Protein AF-A0A522URD6-F1 (afdb_monomer_lite)

Secondary structure (DSSP, 8-state):
----EETTEEHHHHHHHHHHHHHHHHHSS---SEEEEEE-S---HHHHHHHHT-TT-S--SHHHHHHHHHHHHHHHHHHHTS-EEEEE-TTS-EEEEEE---TTSS-SSS-S-SSS--

Foldseek 3Di:
DDQDADLNRGLVLQLVLVVVVVVVPVVDPDDDQKDFRFWPPDLDLVSVCVNSVVPVQPDSDPVSSQVVQAVVQVVSCVVSVFRKHWDADPVNTITIMTGDDDPPPPPPDDDPPPPPDD

Sequence (118 aa):
MDEAKIYNVCLQRVKFQITNAKKRLAASHVTADAMVLESYNTGDLVEIIDILEIYDLEDHTPQGLKEKLQDLAYTVSVMVRDTIAFDFDDKGHLALYWVVEDAAAVTVTENEEALAAA

Radius of gyration: 18.25 Å; chains: 1; bounding box: 31×35×64 Å

Structure (mmCIF, N/CA/C/O backbone):
data_AF-A0A522URD6-F1
#
_entry.id   AF-A0A522URD6-F1
#
loop_
_atom_site.group_PDB
_atom_site.id
_atom_site.type_symbol
_atom_site.label_atom_id
_atom_site.label_alt_id
_atom_site.label_comp_id
_atom_site.label_asym_id
_atom_site.label_entity_id
_atom_site.label_seq_id
_atom_site.pdbx_PDB_ins_code
_atom_site.Cartn_x
_atom_site.Cartn_y
_atom_site.Cartn_z
_atom_site.occupancy
_atom_site.B_iso_or_equiv
_atom_site.auth_seq_id
_atom_site.auth_comp_id
_atom_site.auth_asym_id
_atom_site.auth_atom_id
_atom_site.pdbx_PDB_model_num
ATOM 1 N N . MET A 1 1 ? 12.792 19.741 2.899 1.00 41.47 1 MET A N 1
ATOM 2 C CA . MET A 1 1 ? 11.527 19.654 2.147 1.00 41.47 1 MET A CA 1
ATOM 3 C C . MET A 1 1 ? 10.805 18.498 2.794 1.00 41.47 1 MET A C 1
ATOM 5 O O . MET A 1 1 ? 11.333 17.396 2.714 1.00 41.47 1 MET A O 1
ATOM 9 N N . ASP A 1 2 ? 9.767 18.781 3.577 1.00 48.59 2 ASP A N 1
ATOM 10 C CA . ASP A 1 2 ? 9.120 17.775 4.421 1.00 48.59 2 ASP A CA 1
ATOM 11 C C . ASP A 1 2 ? 8.707 16.576 3.570 1.00 48.59 2 ASP A C 1
ATOM 13 O O . ASP A 1 2 ? 8.098 16.728 2.507 1.00 48.59 2 ASP A O 1
ATOM 17 N N . GLU A 1 3 ? 9.128 15.385 3.991 1.00 59.09 3 GLU A N 1
ATOM 18 C CA . GLU A 1 3 ? 8.711 14.140 3.364 1.00 59.09 3 GLU A CA 1
ATOM 19 C C . GLU A 1 3 ? 7.194 14.058 3.496 1.00 59.09 3 GLU A C 1
ATOM 21 O O . GLU A 1 3 ? 6.673 13.789 4.575 1.00 59.09 3 GLU A O 1
ATOM 26 N N . ALA A 1 4 ? 6.475 14.350 2.413 1.00 81.50 4 ALA A N 1
ATOM 27 C CA . ALA A 1 4 ? 5.030 14.229 2.400 1.00 81.50 4 ALA A CA 1
ATOM 28 C C . ALA A 1 4 ? 4.671 12.762 2.694 1.00 81.50 4 ALA A C 1
ATOM 30 O O . ALA A 1 4 ? 4.988 11.862 1.907 1.00 81.50 4 ALA A O 1
ATOM 31 N N . LYS A 1 5 ? 4.077 12.541 3.869 1.00 87.19 5 LYS A N 1
ATOM 32 C CA . LYS A 1 5 ? 3.561 11.259 4.347 1.00 87.19 5 LYS A CA 1
ATOM 33 C C . LYS A 1 5 ? 2.045 11.345 4.452 1.00 87.19 5 LYS A C 1
ATOM 35 O O . LYS A 1 5 ? 1.517 12.396 4.809 1.00 87.19 5 LYS A O 1
ATOM 40 N N . ILE A 1 6 ? 1.366 10.246 4.155 1.00 89.56 6 ILE A N 1
ATOM 41 C CA . ILE A 1 6 ? -0.084 10.105 4.322 1.00 89.56 6 ILE A CA 1
ATOM 42 C C . ILE A 1 6 ? -0.311 8.740 4.970 1.00 89.56 6 ILE A C 1
ATOM 44 O O . ILE A 1 6 ? 0.099 7.751 4.373 1.00 89.56 6 ILE A O 1
ATOM 48 N N . TYR A 1 7 ? -0.879 8.683 6.183 1.00 86.81 7 TYR A N 1
ATOM 49 C CA . TYR A 1 7 ? -1.111 7.425 6.924 1.00 86.81 7 TYR A CA 1
ATOM 50 C C . TYR A 1 7 ? 0.127 6.500 6.915 1.00 86.81 7 TYR A C 1
ATOM 52 O O . TYR A 1 7 ? 0.137 5.421 6.328 1.00 86.81 7 TYR A O 1
ATOM 60 N N . ASN A 1 8 ? 1.244 7.020 7.439 1.00 92.44 8 ASN A N 1
ATOM 61 C CA . ASN A 1 8 ? 2.592 6.427 7.439 1.00 92.44 8 ASN A CA 1
ATOM 62 C C . ASN A 1 8 ? 3.193 6.008 6.067 1.00 92.44 8 ASN A C 1
ATOM 64 O O . ASN A 1 8 ? 4.347 5.569 5.983 1.00 92.44 8 ASN A O 1
ATOM 68 N N . VAL A 1 9 ? 2.486 6.216 4.953 1.00 93.75 9 VAL A N 1
ATOM 69 C CA . VAL A 1 9 ? 3.010 5.993 3.600 1.00 93.75 9 VAL A CA 1
ATOM 70 C C . VAL A 1 9 ? 3.906 7.160 3.201 1.00 93.75 9 VAL A C 1
ATOM 72 O O . VAL A 1 9 ? 3.450 8.288 3.017 1.00 93.75 9 VAL A O 1
ATOM 75 N N . CYS A 1 10 ? 5.202 6.895 3.029 1.00 94.62 10 CYS A N 1
ATOM 76 C CA . CYS A 1 10 ? 6.162 7.892 2.556 1.00 94.62 10 CYS A CA 1
ATOM 77 C C . CYS A 1 10 ? 6.156 7.978 1.025 1.00 94.62 10 CYS A C 1
ATOM 79 O O . CYS A 1 10 ? 6.644 7.075 0.341 1.00 94.62 10 CYS A O 1
ATOM 81 N N . LEU A 1 11 ? 5.682 9.101 0.474 1.00 94.38 11 LEU A N 1
ATOM 82 C CA . LEU A 1 11 ? 5.546 9.275 -0.978 1.00 94.38 11 LEU A CA 1
ATOM 83 C C . LEU A 1 11 ? 6.884 9.176 -1.725 1.00 94.38 11 LEU A C 1
ATOM 85 O O . LEU A 1 11 ? 6.931 8.686 -2.852 1.00 94.38 11 LEU A O 1
ATOM 89 N N . GLN A 1 12 ? 7.982 9.624 -1.109 1.00 94.50 12 GLN A N 1
ATOM 90 C CA . GLN A 1 12 ? 9.318 9.508 -1.706 1.00 94.50 12 GLN A CA 1
ATOM 91 C C . GLN A 1 12 ? 9.760 8.048 -1.808 1.00 94.50 12 GLN A C 1
ATOM 93 O O . GLN A 1 12 ? 10.328 7.644 -2.824 1.00 94.50 12 GLN A O 1
ATOM 98 N N . ARG A 1 13 ? 9.445 7.243 -0.788 1.00 95.19 13 ARG A N 1
ATOM 99 C CA . ARG A 1 13 ? 9.741 5.811 -0.785 1.00 95.19 13 ARG A CA 1
ATOM 100 C C . ARG A 1 13 ? 8.931 5.088 -1.857 1.00 95.19 13 ARG A C 1
ATOM 102 O O . ARG A 1 13 ? 9.524 4.362 -2.649 1.00 95.19 13 ARG A O 1
ATOM 109 N N . VAL A 1 14 ? 7.635 5.381 -1.972 1.00 96.00 14 VAL A N 1
ATOM 110 C CA . VAL A 1 14 ? 6.776 4.814 -3.028 1.00 96.00 14 VAL A CA 1
ATOM 111 C C . VAL A 1 14 ? 7.318 5.154 -4.421 1.00 96.00 14 VAL A C 1
ATOM 113 O O . VAL A 1 14 ? 7.539 4.252 -5.227 1.00 96.00 14 VAL A O 1
ATOM 116 N N . LYS A 1 15 ? 7.645 6.427 -4.695 1.00 95.88 15 LYS A N 1
ATOM 117 C CA . LYS A 1 15 ? 8.247 6.853 -5.978 1.00 95.88 15 LYS A CA 1
ATOM 118 C C . LYS A 1 15 ? 9.548 6.115 -6.293 1.00 95.88 15 LYS A C 1
ATOM 120 O O . LYS A 1 15 ? 9.781 5.699 -7.434 1.00 95.88 15 LYS A O 1
ATOM 125 N N . PHE A 1 16 ? 10.398 5.940 -5.283 1.00 96.31 16 PHE A N 1
ATOM 126 C CA . PHE A 1 16 ? 11.637 5.187 -5.423 1.00 96.31 16 PHE A CA 1
ATOM 127 C C . PHE A 1 16 ? 11.370 3.709 -5.750 1.00 96.31 16 PHE A C 1
ATOM 129 O O . PHE A 1 16 ? 11.984 3.170 -6.674 1.00 96.31 16 PHE A O 1
ATOM 136 N N . GLN A 1 17 ? 10.420 3.066 -5.063 1.00 96.75 17 GLN A N 1
ATOM 137 C CA . GLN A 1 17 ? 10.060 1.672 -5.333 1.00 96.75 17 GLN A CA 1
ATOM 138 C C . GLN A 1 17 ? 9.442 1.484 -6.720 1.00 96.75 17 GLN A C 1
ATOM 140 O O . GLN A 1 17 ? 9.822 0.543 -7.415 1.00 96.75 17 GLN A O 1
ATOM 145 N N . ILE A 1 18 ? 8.582 2.400 -7.172 1.00 96.19 18 ILE A N 1
ATOM 146 C CA . ILE A 1 18 ? 8.022 2.376 -8.534 1.00 96.19 18 ILE A CA 1
ATOM 147 C C . ILE A 1 18 ? 9.140 2.475 -9.572 1.00 96.19 18 ILE A C 1
ATOM 149 O O . ILE A 1 18 ? 9.183 1.699 -10.524 1.00 96.19 18 ILE A O 1
ATOM 153 N N . THR A 1 19 ? 10.096 3.384 -9.372 1.00 95.62 19 THR A N 1
ATOM 154 C CA . THR A 1 19 ? 11.252 3.522 -10.272 1.00 95.62 19 THR A CA 1
ATOM 155 C C . THR A 1 19 ? 12.045 2.215 -10.365 1.00 95.62 19 THR A C 1
ATOM 157 O O . THR A 1 19 ? 12.469 1.816 -11.452 1.00 95.62 19 THR A O 1
ATOM 160 N N . ASN A 1 20 ? 12.231 1.518 -9.242 1.00 94.69 20 ASN A N 1
ATOM 161 C CA . ASN A 1 20 ? 12.897 0.217 -9.227 1.00 94.69 20 ASN A CA 1
ATOM 162 C C . ASN A 1 20 ? 12.047 -0.874 -9.888 1.00 94.69 20 ASN A C 1
ATOM 164 O O . ASN A 1 20 ? 12.593 -1.684 -10.634 1.00 94.69 20 ASN A O 1
ATOM 168 N N . ALA A 1 21 ? 10.732 -0.883 -9.664 1.00 93.75 21 ALA A N 1
ATOM 169 C CA . ALA A 1 21 ? 9.807 -1.815 -10.299 1.00 93.75 21 ALA A CA 1
ATOM 170 C C . ALA A 1 21 ? 9.819 -1.660 -11.827 1.00 93.75 21 ALA A C 1
ATOM 172 O O . ALA A 1 21 ? 10.049 -2.644 -12.522 1.00 93.75 21 ALA A O 1
ATOM 173 N N . LYS A 1 22 ? 9.736 -0.428 -12.345 1.00 92.81 22 LYS A N 1
ATOM 174 C CA . LYS A 1 22 ? 9.848 -0.114 -13.782 1.00 92.81 22 LYS A CA 1
ATOM 175 C C . LYS A 1 22 ? 11.162 -0.617 -14.390 1.00 92.81 22 LYS A C 1
ATOM 177 O O . LYS A 1 22 ? 11.158 -1.213 -15.463 1.00 92.81 22 LYS A O 1
ATOM 182 N N . LYS A 1 23 ? 12.292 -0.439 -13.692 1.00 92.25 23 LYS A N 1
ATOM 183 C CA . LYS A 1 23 ? 13.595 -0.977 -14.132 1.00 92.25 23 LYS A CA 1
ATOM 184 C C . LYS A 1 23 ? 13.614 -2.505 -14.164 1.00 92.25 23 LYS A C 1
ATOM 186 O O . LYS A 1 23 ? 14.161 -3.075 -15.103 1.00 92.25 23 LYS A O 1
ATOM 191 N N . ARG A 1 24 ? 13.033 -3.161 -13.151 1.00 90.44 24 ARG A N 1
ATOM 192 C CA . ARG A 1 24 ? 12.903 -4.626 -13.116 1.00 90.44 24 ARG A CA 1
ATOM 193 C C . ARG A 1 24 ? 12.034 -5.118 -14.267 1.00 90.44 24 ARG A C 1
ATOM 195 O O . ARG A 1 24 ? 12.483 -6.013 -14.969 1.00 90.44 24 ARG A O 1
ATOM 202 N N . LEU A 1 25 ? 10.878 -4.490 -14.495 1.00 89.69 25 LEU A N 1
ATOM 203 C CA . LEU A 1 25 ? 9.966 -4.819 -15.591 1.00 89.69 25 LEU A CA 1
ATOM 204 C C . LEU A 1 25 ? 10.649 -4.687 -16.954 1.00 89.69 25 LEU A C 1
ATOM 206 O O . LEU A 1 25 ? 10.550 -5.588 -17.768 1.00 89.69 25 LEU A O 1
ATOM 210 N N . ALA A 1 26 ? 11.400 -3.608 -17.187 1.00 88.19 26 ALA A N 1
ATOM 211 C CA . ALA A 1 26 ? 12.135 -3.420 -18.438 1.00 88.19 26 ALA A CA 1
ATOM 212 C C . ALA A 1 26 ? 13.260 -4.455 -18.647 1.00 88.19 26 ALA A C 1
ATOM 214 O O . ALA A 1 26 ? 13.600 -4.775 -19.784 1.00 88.19 26 ALA A O 1
ATOM 215 N N . 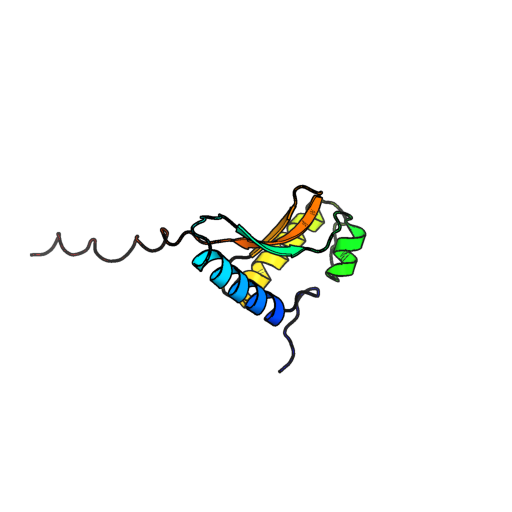ALA A 1 27 ? 13.857 -4.962 -17.562 1.00 87.75 27 ALA A N 1
ATOM 216 C CA . ALA A 1 27 ? 14.907 -5.980 -17.611 1.00 87.75 27 ALA A CA 1
ATOM 217 C C . ALA A 1 27 ? 14.353 -7.414 -17.704 1.00 87.75 27 ALA A C 1
ATOM 219 O O . ALA A 1 27 ? 15.015 -8.297 -18.249 1.00 87.75 27 ALA A O 1
ATOM 220 N N . SER A 1 28 ? 13.160 -7.663 -17.164 1.00 77.19 28 SER A N 1
ATOM 221 C CA . SER A 1 28 ? 12.458 -8.934 -17.291 1.00 77.19 28 SER A CA 1
ATOM 222 C C . SER A 1 28 ? 11.668 -8.946 -18.596 1.00 77.19 28 SER A C 1
ATOM 224 O O . SER A 1 28 ? 10.772 -8.136 -18.774 1.00 77.19 28 SER A O 1
ATOM 226 N N . HIS A 1 29 ? 11.900 -9.900 -19.495 1.00 70.75 29 HIS A N 1
ATOM 227 C CA . HIS A 1 29 ? 11.024 -10.115 -20.662 1.00 70.75 29 HIS A CA 1
ATOM 228 C C . HIS A 1 29 ? 9.648 -10.706 -20.274 1.00 70.75 29 HIS A C 1
ATOM 230 O O . HIS A 1 29 ? 9.099 -11.541 -20.987 1.00 70.75 29 HIS A O 1
ATOM 236 N N . VAL A 1 30 ? 9.123 -10.332 -19.108 1.00 72.38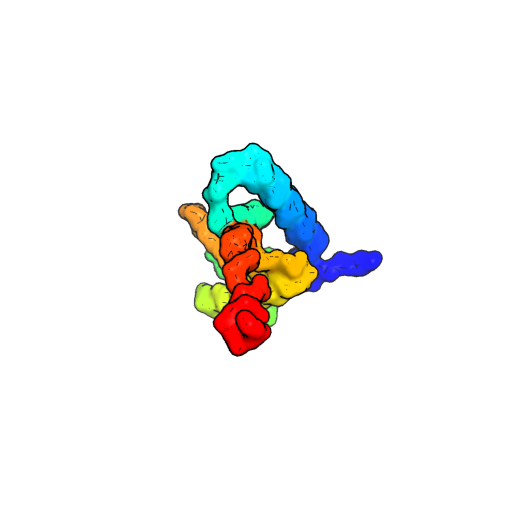 30 VAL A N 1
ATOM 237 C CA . VAL A 1 30 ? 7.901 -10.851 -18.502 1.00 72.38 30 VAL A CA 1
ATOM 238 C C . VAL A 1 30 ? 6.903 -9.708 -18.417 1.00 72.38 30 VAL A C 1
ATOM 240 O O . VAL A 1 30 ? 7.227 -8.631 -17.923 1.00 72.38 30 VAL A O 1
ATOM 243 N N . THR A 1 31 ? 5.690 -9.958 -18.891 1.00 76.56 31 THR A N 1
ATOM 244 C CA . THR A 1 31 ? 4.534 -9.087 -18.688 1.00 76.56 31 THR A CA 1
ATOM 245 C C . THR A 1 31 ? 3.918 -9.397 -17.327 1.00 76.56 31 THR A C 1
ATOM 247 O O . THR A 1 31 ? 3.695 -10.565 -17.005 1.00 76.56 31 THR A O 1
ATOM 250 N N . ALA A 1 32 ? 3.662 -8.369 -16.525 1.00 82.75 32 ALA A N 1
ATOM 251 C CA . ALA A 1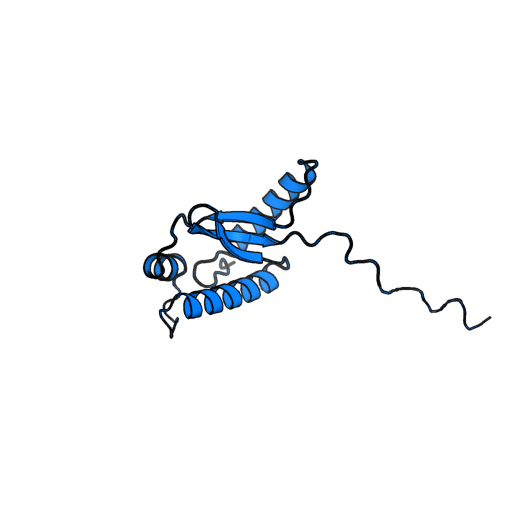 32 ? 2.986 -8.492 -15.240 1.00 82.75 32 ALA A CA 1
ATOM 252 C C . ALA A 1 32 ? 1.928 -7.395 -15.131 1.00 82.75 32 ALA A C 1
ATOM 254 O O . ALA A 1 32 ? 2.234 -6.247 -15.438 1.00 82.75 32 ALA A O 1
ATOM 255 N N . ASP A 1 33 ? 0.731 -7.744 -14.658 1.00 89.06 33 ASP A N 1
ATOM 256 C CA . ASP A 1 33 ? -0.378 -6.792 -14.474 1.00 89.06 33 ASP A CA 1
ATOM 257 C C . ASP A 1 33 ? -0.145 -5.871 -13.263 1.00 89.06 33 ASP A C 1
ATOM 259 O O . ASP A 1 33 ? -0.626 -4.741 -13.199 1.00 89.06 33 ASP A O 1
ATOM 263 N N . ALA A 1 34 ? 0.626 -6.346 -12.283 1.00 92.62 34 ALA A N 1
ATOM 264 C CA . ALA A 1 34 ? 1.002 -5.590 -11.098 1.00 92.62 34 ALA A CA 1
ATOM 265 C C . ALA A 1 34 ? 2.366 -6.042 -10.561 1.00 92.62 34 ALA A C 1
ATOM 267 O O . ALA A 1 34 ? 2.782 -7.192 -10.726 1.00 92.62 34 ALA A O 1
ATOM 268 N N . MET A 1 35 ? 3.063 -5.139 -9.873 1.00 94.31 35 MET A N 1
ATOM 269 C CA . MET A 1 35 ? 4.338 -5.415 -9.216 1.00 94.31 35 MET A CA 1
ATOM 270 C C . MET A 1 35 ? 4.311 -4.990 -7.753 1.00 94.31 35 MET A C 1
ATOM 272 O O . MET A 1 35 ? 3.968 -3.854 -7.436 1.00 94.31 35 MET A O 1
ATOM 276 N N . VAL A 1 36 ? 4.767 -5.874 -6.866 1.00 94.69 36 VAL A N 1
ATOM 277 C CA . VAL A 1 36 ? 4.925 -5.560 -5.439 1.00 94.69 36 VAL A CA 1
ATOM 278 C C . VAL A 1 36 ? 5.978 -4.460 -5.251 1.00 94.69 36 VAL A C 1
ATOM 280 O O . VAL A 1 36 ? 7.098 -4.544 -5.776 1.00 94.69 36 VAL A O 1
ATOM 283 N N . LEU A 1 37 ? 5.618 -3.439 -4.475 1.00 95.75 37 LEU A N 1
ATOM 284 C CA . LEU A 1 37 ? 6.493 -2.353 -4.034 1.00 95.75 37 LEU A CA 1
ATOM 285 C C . LEU A 1 37 ? 6.966 -2.566 -2.594 1.00 95.75 37 LEU A C 1
ATOM 287 O O . LEU A 1 37 ? 8.163 -2.466 -2.323 1.00 95.75 37 LEU A O 1
ATOM 291 N N . GLU A 1 38 ? 6.028 -2.851 -1.689 1.00 94.06 38 GLU A N 1
ATOM 292 C CA . GLU A 1 38 ? 6.242 -3.034 -0.248 1.00 94.06 38 GLU A CA 1
ATOM 293 C C . GLU A 1 38 ? 5.297 -4.135 0.267 1.00 94.06 38 GLU A C 1
ATOM 295 O O . GLU A 1 38 ? 4.210 -4.316 -0.275 1.00 94.06 38 GLU A O 1
ATOM 300 N N . SER A 1 39 ? 5.697 -4.871 1.305 1.00 93.75 39 SER A N 1
ATOM 301 C CA . SER A 1 39 ? 4.847 -5.839 2.014 1.00 93.75 39 SER A CA 1
ATOM 302 C C . SER A 1 39 ? 4.970 -5.591 3.513 1.00 93.75 39 SER A C 1
ATOM 304 O O . SER A 1 39 ? 6.073 -5.347 4.010 1.00 93.75 39 SER A O 1
ATOM 306 N N . TYR A 1 40 ? 3.842 -5.640 4.215 1.00 92.75 40 TYR A N 1
ATOM 307 C CA . TYR A 1 40 ? 3.743 -5.341 5.644 1.00 92.75 40 TYR A CA 1
ATOM 308 C C . TYR A 1 40 ? 3.712 -6.607 6.512 1.00 92.75 40 TYR A C 1
ATOM 310 O O . TYR A 1 40 ? 3.666 -6.503 7.731 1.00 92.75 40 TYR A O 1
ATOM 318 N N . ASN A 1 41 ? 3.804 -7.797 5.896 1.00 93.06 41 ASN A N 1
ATOM 319 C CA . ASN A 1 41 ? 3.917 -9.106 6.559 1.00 93.06 41 ASN A CA 1
ATOM 320 C C . ASN A 1 41 ? 2.885 -9.347 7.681 1.00 93.06 41 ASN A C 1
ATOM 322 O O . ASN A 1 41 ? 3.192 -9.972 8.693 1.00 93.06 41 ASN A O 1
ATOM 326 N N . THR A 1 42 ? 1.670 -8.837 7.500 1.00 95.38 42 THR A N 1
ATOM 327 C CA . THR A 1 42 ? 0.537 -9.062 8.396 1.00 95.38 42 THR A CA 1
ATOM 328 C C . THR A 1 42 ? -0.770 -9.035 7.616 1.00 95.38 42 THR A C 1
ATOM 330 O O . THR A 1 42 ? -0.887 -8.310 6.627 1.00 95.38 42 THR A O 1
ATOM 333 N N . GLY A 1 43 ? -1.731 -9.847 8.047 1.00 92.81 43 GLY A N 1
ATOM 334 C CA . GLY A 1 43 ? -3.127 -9.798 7.610 1.00 92.81 43 GLY A CA 1
ATOM 335 C C . GLY A 1 43 ? -4.080 -9.370 8.727 1.00 92.81 43 GLY A C 1
ATOM 336 O O . GLY A 1 43 ? -5.294 -9.368 8.526 1.00 92.81 43 GLY A O 1
ATOM 337 N N . ASP A 1 44 ? -3.545 -9.059 9.913 1.00 96.50 44 ASP A N 1
ATOM 338 C CA . ASP A 1 44 ? -4.345 -8.679 11.069 1.00 96.50 44 ASP A CA 1
ATOM 339 C C . ASP A 1 44 ? -4.812 -7.227 10.949 1.00 96.50 44 ASP A C 1
ATOM 341 O O . ASP A 1 44 ? -4.037 -6.317 10.659 1.00 96.50 44 ASP A O 1
ATOM 345 N N . LEU A 1 45 ? -6.105 -7.010 11.181 1.00 95.25 45 LEU A N 1
ATOM 346 C CA . LEU A 1 45 ? -6.734 -5.704 11.024 1.00 95.25 45 LEU A CA 1
ATOM 347 C C . LEU A 1 45 ? -6.142 -4.654 11.975 1.00 95.25 45 LEU A C 1
ATOM 349 O O . LEU A 1 45 ? -5.940 -3.516 11.557 1.00 95.25 45 LEU A O 1
ATOM 353 N N . VAL A 1 46 ? -5.863 -5.019 13.230 1.00 95.62 46 VAL A N 1
ATOM 354 C CA . VAL A 1 46 ? -5.346 -4.083 14.240 1.00 95.62 46 VAL A CA 1
ATOM 355 C C . VAL A 1 46 ? -3.904 -3.719 13.913 1.00 95.62 46 VAL A C 1
ATOM 357 O O . VAL A 1 46 ? -3.561 -2.540 13.900 1.00 95.62 46 VAL A O 1
ATOM 360 N N . GLU A 1 47 ? -3.088 -4.708 13.546 1.00 96.94 47 GLU A N 1
ATOM 361 C CA . GLU A 1 47 ? -1.709 -4.450 13.123 1.00 96.94 47 GLU A CA 1
ATOM 362 C C . GLU A 1 47 ? -1.645 -3.568 11.870 1.00 96.94 47 GLU A C 1
ATOM 364 O O . GLU A 1 47 ? -0.800 -2.679 11.794 1.00 96.94 47 GLU A O 1
ATOM 369 N N . ILE A 1 48 ? -2.544 -3.760 10.897 1.00 96.75 48 ILE A N 1
ATOM 370 C CA . ILE A 1 48 ? -2.599 -2.908 9.700 1.00 96.75 48 ILE A CA 1
ATOM 371 C C . ILE A 1 48 ? -2.941 -1.458 10.069 1.00 96.75 48 ILE A C 1
ATOM 373 O O . ILE A 1 48 ? -2.294 -0.538 9.559 1.00 96.75 48 ILE A O 1
ATOM 377 N N . ILE A 1 49 ? -3.930 -1.250 10.946 1.00 96.00 49 ILE A N 1
ATOM 378 C CA . ILE A 1 49 ? -4.305 0.087 11.435 1.00 96.00 49 ILE A CA 1
ATOM 379 C C . ILE A 1 49 ? -3.111 0.760 12.112 1.00 96.00 49 ILE A C 1
ATOM 381 O O . ILE A 1 49 ? -2.834 1.921 11.815 1.00 96.00 49 ILE A O 1
ATOM 385 N N . ASP A 1 50 ? -2.383 0.035 12.962 1.00 96.12 50 ASP A N 1
ATOM 386 C CA . ASP A 1 50 ? -1.221 0.560 13.681 1.00 96.12 50 ASP A CA 1
ATOM 387 C C . ASP A 1 50 ? -0.053 0.875 12.731 1.00 96.12 50 ASP A C 1
ATOM 389 O O . ASP A 1 50 ? 0.545 1.950 12.807 1.00 96.12 50 ASP A O 1
ATOM 393 N N . ILE A 1 51 ? 0.260 -0.028 11.792 1.00 95.56 51 ILE A N 1
ATOM 394 C CA . ILE A 1 51 ? 1.354 0.141 10.819 1.00 95.56 51 ILE A CA 1
ATOM 395 C C . ILE A 1 51 ? 1.120 1.360 9.926 1.00 95.56 51 ILE A C 1
ATOM 397 O O . ILE A 1 51 ? 2.060 2.114 9.652 1.00 95.56 51 ILE A O 1
ATOM 401 N N . LEU A 1 52 ? -0.110 1.536 9.446 1.00 95.75 52 LEU A N 1
ATOM 402 C CA . LEU A 1 52 ? -0.483 2.644 8.569 1.00 95.75 52 LEU A CA 1
ATOM 403 C C . LEU A 1 52 ? -0.996 3.866 9.347 1.00 95.75 52 LEU A C 1
ATOM 405 O O . LEU A 1 52 ? -1.331 4.876 8.743 1.00 95.75 52 LEU A O 1
ATOM 409 N N . GLU A 1 53 ? -1.040 3.821 10.677 1.00 95.94 53 GLU A N 1
ATOM 410 C CA . GLU A 1 53 ? -1.538 4.911 11.528 1.00 95.94 53 GLU A CA 1
ATOM 411 C C . GLU A 1 53 ? -2.950 5.406 11.129 1.00 95.94 53 GLU A C 1
ATOM 413 O O . GLU A 1 53 ? -3.251 6.601 11.178 1.00 95.94 53 GLU A O 1
ATOM 418 N N . ILE A 1 54 ? -3.838 4.493 10.720 1.00 94.75 54 ILE A N 1
ATOM 419 C CA . ILE A 1 54 ? -5.207 4.793 10.253 1.00 94.75 54 ILE A CA 1
ATOM 420 C C . ILE A 1 54 ? -6.178 4.817 11.444 1.00 94.75 54 ILE A C 1
ATOM 422 O O . ILE A 1 54 ? -7.193 4.124 11.483 1.00 94.75 54 ILE A O 1
ATOM 426 N N . TYR A 1 55 ? -5.851 5.610 12.463 1.00 92.75 55 TYR A N 1
ATOM 427 C CA . TYR A 1 55 ? -6.633 5.677 13.706 1.00 92.75 55 TYR A CA 1
ATOM 428 C C . TYR A 1 55 ? -7.983 6.390 13.554 1.00 92.75 55 TYR A C 1
ATOM 430 O O . TYR A 1 55 ? -8.779 6.416 14.488 1.00 92.75 55 TYR A O 1
ATOM 438 N N . ASP A 1 56 ? -8.228 6.996 12.394 1.00 93.75 56 ASP A N 1
ATOM 439 C CA . ASP A 1 56 ? -9.489 7.636 12.030 1.00 93.75 56 ASP A CA 1
ATOM 440 C C . ASP A 1 56 ? -10.459 6.681 11.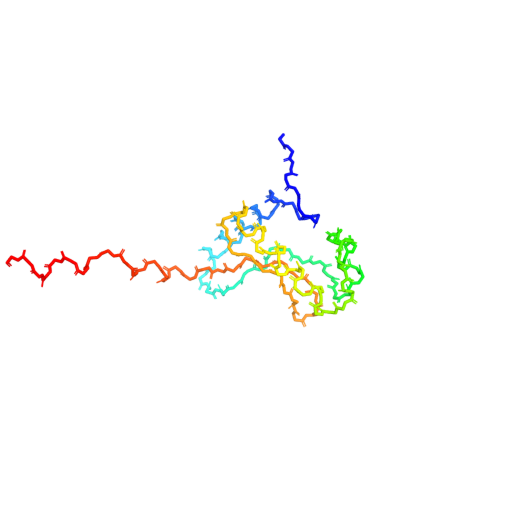314 1.00 93.75 56 ASP A C 1
ATOM 442 O O . ASP A 1 56 ? -11.482 7.127 10.796 1.00 93.75 56 ASP A O 1
ATOM 446 N N . LEU A 1 57 ? -10.144 5.383 11.240 1.00 93.56 57 LEU A N 1
ATOM 447 C CA . LEU A 1 57 ? -11.062 4.381 10.713 1.00 93.56 57 LEU A CA 1
ATOM 448 C C . LEU A 1 57 ? -12.285 4.262 11.636 1.00 93.56 57 LEU A C 1
ATOM 450 O O . LEU A 1 57 ? -12.167 3.846 12.779 1.00 93.56 57 LEU A O 1
ATOM 454 N N . GLU A 1 58 ? -13.471 4.617 11.143 1.00 89.88 58 GLU A N 1
ATOM 455 C CA . GLU A 1 58 ? -14.698 4.569 11.954 1.00 89.88 58 GLU A CA 1
ATOM 456 C C . GLU A 1 58 ? -15.262 3.145 12.081 1.00 89.88 58 GLU A C 1
ATOM 458 O O . GLU A 1 58 ? -15.747 2.760 13.146 1.00 89.88 58 GLU A O 1
ATOM 463 N N . ASP A 1 59 ? -15.187 2.357 11.003 1.00 91.94 59 ASP A N 1
ATOM 464 C CA . ASP A 1 59 ? -15.670 0.977 10.963 1.00 91.94 59 ASP A CA 1
ATOM 465 C C . ASP A 1 59 ? -14.510 -0.023 11.017 1.00 91.94 59 ASP A C 1
ATOM 467 O O . ASP A 1 59 ? -13.838 -0.298 10.020 1.00 91.94 59 ASP A O 1
ATOM 471 N N . HIS A 1 60 ? -14.282 -0.599 12.197 1.00 92.75 60 HIS A N 1
ATOM 472 C CA . HIS A 1 60 ? -13.233 -1.593 12.445 1.00 92.75 60 HIS A CA 1
ATOM 473 C C . HIS A 1 60 ? -13.632 -2.998 11.958 1.00 92.75 60 HIS A C 1
ATOM 475 O O . HIS A 1 60 ? -13.543 -3.986 12.692 1.00 92.75 60 HIS A O 1
ATOM 481 N N . THR A 1 61 ? -14.091 -3.095 10.713 1.00 95.25 61 THR A N 1
ATOM 482 C CA . THR A 1 61 ? -14.387 -4.360 10.036 1.00 95.25 61 THR A CA 1
ATOM 483 C C . THR A 1 61 ? -13.410 -4.585 8.882 1.00 95.25 61 THR A C 1
ATOM 485 O O . THR A 1 61 ? -12.816 -3.630 8.375 1.00 95.25 61 THR A O 1
ATOM 488 N N . PRO A 1 62 ? -13.246 -5.831 8.397 1.00 93.56 62 PRO A N 1
ATOM 489 C CA . PRO A 1 62 ? -12.451 -6.088 7.197 1.00 93.56 62 PRO A CA 1
ATOM 490 C C . PRO A 1 62 ? -12.911 -5.272 5.982 1.00 93.56 62 PRO A C 1
ATOM 492 O O . PRO A 1 62 ? -12.087 -4.874 5.162 1.00 93.56 62 PRO A O 1
ATOM 495 N N . GLN A 1 63 ? -14.217 -5.005 5.873 1.00 95.44 63 GLN A N 1
ATOM 496 C CA . GLN A 1 63 ? -14.773 -4.202 4.788 1.00 95.44 63 GLN A CA 1
ATOM 497 C C . GLN A 1 63 ? -14.437 -2.715 4.961 1.00 95.44 63 GLN A C 1
ATOM 499 O O . GLN A 1 63 ? -13.950 -2.106 4.012 1.00 95.44 63 GLN A O 1
ATOM 504 N N . GLY A 1 64 ? -14.606 -2.160 6.165 1.00 96.06 64 GLY A N 1
ATOM 505 C CA . GLY A 1 64 ? -14.227 -0.775 6.459 1.00 96.06 64 GLY A CA 1
ATOM 506 C C . GLY A 1 64 ? -12.735 -0.518 6.231 1.00 96.06 64 GLY A C 1
ATOM 507 O O . GLY A 1 64 ? -12.359 0.458 5.581 1.00 96.06 64 GLY A O 1
ATOM 508 N N . LEU A 1 65 ? -11.870 -1.446 6.663 1.00 96.25 65 LEU A N 1
ATOM 509 C CA . LEU A 1 65 ? -10.435 -1.371 6.381 1.00 96.25 65 LEU A CA 1
ATOM 510 C C . LEU A 1 65 ? -10.156 -1.394 4.872 1.00 96.25 65 LEU A C 1
ATOM 512 O O . LEU A 1 65 ? -9.360 -0.595 4.381 1.00 96.25 65 LEU A O 1
ATOM 516 N N . LYS A 1 66 ? -10.809 -2.291 4.127 1.00 95.69 66 LYS A N 1
ATOM 517 C CA . LYS A 1 66 ? -10.639 -2.394 2.674 1.00 95.69 66 LYS A CA 1
ATOM 518 C C . LYS A 1 66 ? -10.992 -1.088 1.963 1.00 95.69 66 LYS A C 1
ATOM 520 O O . LYS A 1 66 ? -10.219 -0.644 1.119 1.00 95.69 66 LYS A O 1
ATOM 525 N N . GLU A 1 67 ? -12.118 -0.472 2.307 1.00 96.25 67 GLU A N 1
ATOM 526 C CA . GLU A 1 67 ? -12.548 0.810 1.730 1.00 96.25 67 GLU A CA 1
ATOM 527 C C . GLU A 1 67 ? -11.537 1.920 2.036 1.00 96.25 67 GLU A C 1
ATOM 529 O O . GLU A 1 67 ? -11.078 2.624 1.136 1.00 96.25 67 GLU A O 1
ATOM 534 N N . LYS A 1 68 ? -11.069 1.999 3.284 1.00 96.88 68 LYS A N 1
ATOM 535 C CA . LYS A 1 68 ? -10.060 2.982 3.690 1.00 96.88 68 LYS A CA 1
ATOM 536 C C . LYS A 1 68 ? -8.711 2.780 2.992 1.00 96.88 68 LYS A C 1
ATOM 538 O O . LYS A 1 68 ? -8.062 3.756 2.612 1.00 96.88 68 LYS A O 1
ATOM 543 N N . LEU A 1 69 ? -8.292 1.531 2.782 1.00 97.19 69 LEU A N 1
ATOM 544 C CA . LEU A 1 69 ? -7.099 1.199 1.997 1.00 97.19 69 LEU A CA 1
ATOM 545 C C . LEU A 1 69 ? -7.267 1.588 0.520 1.00 97.19 69 LEU A C 1
ATOM 547 O O . LEU A 1 69 ? -6.310 2.066 -0.088 1.00 97.19 69 LEU A O 1
ATOM 551 N N . GLN A 1 70 ? -8.464 1.435 -0.055 1.00 97.31 70 GLN A N 1
ATOM 552 C CA . GLN A 1 70 ? -8.761 1.885 -1.420 1.00 97.31 70 GLN A CA 1
ATOM 553 C C . GLN A 1 70 ? -8.680 3.413 -1.544 1.00 97.31 70 GLN A C 1
ATOM 555 O O . GLN A 1 70 ? -8.036 3.913 -2.470 1.00 97.31 70 GLN A O 1
ATOM 560 N N . ASP A 1 71 ? -9.234 4.156 -0.586 1.00 96.88 71 ASP A N 1
ATOM 561 C CA . ASP A 1 71 ? -9.149 5.623 -0.547 1.00 96.88 71 ASP A CA 1
ATOM 562 C C . ASP A 1 71 ? -7.701 6.114 -0.396 1.00 96.88 71 ASP A C 1
ATOM 564 O O . ASP A 1 71 ? -7.261 7.063 -1.065 1.00 96.88 71 ASP A O 1
ATOM 568 N N . LEU A 1 72 ? -6.929 5.439 0.461 1.00 96.94 72 LEU A N 1
ATOM 569 C CA . LEU A 1 72 ? -5.509 5.713 0.642 1.00 96.94 72 LEU A CA 1
ATOM 570 C C . LEU A 1 72 ? -4.722 5.438 -0.643 1.00 96.94 72 LEU A C 1
ATOM 572 O O . LEU A 1 72 ? -3.932 6.286 -1.070 1.00 96.94 72 LEU A O 1
ATOM 576 N N . ALA A 1 73 ? -4.957 4.287 -1.281 1.00 97.38 73 ALA A N 1
ATOM 577 C CA . ALA A 1 73 ? -4.335 3.927 -2.552 1.00 97.38 73 ALA A CA 1
ATOM 578 C C . ALA A 1 73 ? -4.647 4.960 -3.638 1.00 97.38 73 ALA A C 1
ATOM 580 O O . ALA A 1 73 ? -3.734 5.405 -4.336 1.00 97.38 73 ALA A O 1
ATOM 581 N N . TYR A 1 74 ? -5.904 5.397 -3.750 1.00 97.19 74 TYR A N 1
ATOM 582 C CA . TYR A 1 74 ? -6.312 6.431 -4.699 1.00 97.19 74 TYR A CA 1
ATOM 583 C C . TYR A 1 74 ? -5.560 7.745 -4.453 1.00 97.19 74 TYR A C 1
ATOM 585 O O . TYR A 1 74 ? -4.935 8.296 -5.363 1.00 97.19 74 TYR A O 1
ATOM 593 N N . THR A 1 75 ? -5.547 8.214 -3.205 1.00 96.31 75 THR A N 1
ATOM 594 C CA . THR A 1 75 ? -4.867 9.459 -2.826 1.00 96.31 75 THR A CA 1
ATOM 595 C C . THR A 1 75 ? -3.380 9.397 -3.154 1.00 96.31 75 THR A C 1
ATOM 597 O O . THR A 1 75 ? -2.830 10.301 -3.789 1.00 96.31 75 THR A O 1
ATOM 600 N N . VAL A 1 76 ? -2.710 8.316 -2.754 1.00 96.19 76 VAL A N 1
ATOM 601 C CA . VAL A 1 76 ? -1.279 8.154 -3.005 1.00 96.19 76 VAL A CA 1
ATOM 602 C C . VAL A 1 76 ? -1.014 8.003 -4.511 1.00 96.19 76 VAL A C 1
ATOM 604 O O . VAL A 1 76 ? -0.063 8.626 -4.984 1.00 96.19 76 VAL A O 1
ATOM 607 N N . SER A 1 77 ? -1.877 7.319 -5.280 1.00 96.56 77 SER A N 1
ATOM 608 C CA . SER A 1 77 ? -1.774 7.206 -6.751 1.00 96.56 77 SER A CA 1
ATOM 609 C C . SER A 1 77 ? -1.722 8.575 -7.428 1.00 96.56 77 SER A C 1
ATOM 611 O O . SER A 1 77 ? -0.809 8.863 -8.206 1.00 96.56 77 SER A O 1
ATOM 613 N N . VAL A 1 78 ? -2.649 9.471 -7.067 1.00 95.50 78 VAL A N 1
ATOM 614 C CA . VAL A 1 78 ? -2.693 10.849 -7.587 1.00 95.50 78 VAL A CA 1
ATOM 615 C C . VAL A 1 78 ? -1.391 11.597 -7.277 1.00 95.50 78 VAL A C 1
ATOM 617 O O . VAL A 1 78 ? -0.835 12.291 -8.132 1.00 95.50 78 VAL A O 1
ATOM 620 N N . MET A 1 79 ? -0.863 11.427 -6.065 1.00 94.69 79 MET A N 1
ATOM 621 C CA . MET A 1 79 ? 0.337 12.129 -5.599 1.00 94.69 79 MET A CA 1
ATOM 622 C C . MET A 1 79 ? 1.637 11.621 -6.239 1.00 94.69 79 MET A C 1
ATOM 624 O O . MET A 1 79 ? 2.608 12.383 -6.381 1.00 94.69 79 MET A O 1
ATOM 628 N N . VAL A 1 80 ? 1.687 10.339 -6.611 1.00 94.94 80 VAL A N 1
ATOM 629 C CA . VAL A 1 80 ? 2.853 9.731 -7.270 1.00 94.94 80 VAL A CA 1
ATOM 630 C C . VAL A 1 80 ? 2.740 9.686 -8.793 1.00 94.94 80 VAL A C 1
ATOM 632 O O . VAL A 1 80 ? 3.775 9.532 -9.435 1.00 94.94 80 VAL A O 1
ATOM 635 N N . ARG A 1 81 ? 1.550 9.952 -9.354 1.00 95.12 81 ARG A N 1
ATOM 636 C CA . ARG A 1 81 ? 1.224 9.884 -10.794 1.00 95.12 81 ARG A CA 1
ATOM 637 C C . ARG A 1 81 ? 1.439 8.496 -11.398 1.00 95.12 81 ARG A C 1
ATOM 639 O O . ARG A 1 81 ? 1.891 8.369 -12.529 1.00 95.12 81 ARG A O 1
ATOM 646 N N . ASP A 1 82 ? 1.129 7.478 -10.616 1.00 95.69 82 ASP A N 1
ATOM 647 C CA . ASP A 1 82 ? 1.170 6.073 -10.999 1.00 95.69 82 ASP A CA 1
ATOM 648 C C . ASP A 1 82 ? 0.042 5.368 -10.241 1.00 95.69 82 ASP A C 1
ATOM 650 O O . ASP A 1 82 ? -0.215 5.697 -9.081 1.00 95.69 82 ASP A O 1
ATOM 654 N N . THR A 1 83 ? -0.617 4.403 -10.877 1.00 97.19 83 THR A N 1
ATOM 655 C CA . THR A 1 83 ? -1.694 3.640 -10.243 1.00 97.19 83 THR A CA 1
ATOM 656 C C . THR A 1 83 ? -1.107 2.649 -9.241 1.00 97.19 83 THR A C 1
ATOM 658 O O . THR A 1 83 ? -0.287 1.798 -9.589 1.00 97.19 83 THR A O 1
ATOM 661 N N . ILE A 1 84 ? -1.513 2.756 -7.979 1.00 96.75 84 ILE A N 1
ATOM 662 C CA . ILE A 1 84 ? -1.129 1.821 -6.920 1.00 96.75 84 ILE A CA 1
ATOM 663 C C . ILE A 1 84 ? -2.363 1.199 -6.271 1.00 96.75 84 ILE A C 1
ATOM 665 O O . ILE A 1 84 ? -3.451 1.771 -6.291 1.00 96.75 84 ILE A O 1
ATOM 669 N N . ALA A 1 85 ? -2.178 0.036 -5.662 1.00 97.62 85 ALA A N 1
ATOM 670 C CA . ALA A 1 85 ? -3.232 -0.680 -4.960 1.00 97.62 85 ALA A CA 1
ATOM 671 C C . ALA A 1 85 ? -2.687 -1.338 -3.694 1.00 97.62 85 ALA A C 1
ATOM 673 O O . ALA A 1 85 ? -1.548 -1.804 -3.674 1.00 97.62 85 ALA A O 1
ATOM 674 N N . PHE A 1 86 ? -3.514 -1.397 -2.656 1.00 97.56 86 PHE A N 1
ATOM 675 C CA . PHE A 1 86 ? -3.305 -2.321 -1.548 1.00 97.56 86 PHE A CA 1
ATOM 676 C C . PHE A 1 86 ? -4.074 -3.606 -1.829 1.00 97.56 86 PHE A C 1
ATOM 678 O O . PHE A 1 86 ? -5.245 -3.546 -2.206 1.00 97.56 86 PHE A O 1
ATOM 685 N N . ASP A 1 87 ? -3.428 -4.745 -1.621 1.00 96.62 87 ASP A N 1
ATOM 686 C CA . ASP A 1 87 ? -4.087 -6.049 -1.645 1.00 96.62 87 ASP A CA 1
ATOM 687 C C . ASP A 1 87 ? -3.344 -7.035 -0.739 1.00 96.62 87 ASP A C 1
ATOM 689 O O . ASP A 1 87 ? -2.249 -6.739 -0.248 1.00 96.62 87 ASP A O 1
ATOM 693 N N . PHE A 1 88 ? -3.941 -8.197 -0.507 1.00 95.31 88 PHE A N 1
ATOM 694 C CA . PHE A 1 88 ? -3.325 -9.280 0.246 1.00 95.31 88 PHE A CA 1
ATOM 695 C C . PHE A 1 88 ? -2.616 -10.257 -0.695 1.00 95.31 88 PHE A C 1
ATOM 697 O O . PHE A 1 88 ? -3.156 -10.652 -1.729 1.00 95.31 88 PHE A O 1
ATOM 704 N N . ASP A 1 89 ? -1.400 -10.657 -0.330 1.00 94.31 89 ASP A N 1
ATOM 705 C CA . ASP A 1 89 ? -0.639 -11.662 -1.065 1.00 94.31 89 ASP A CA 1
ATOM 706 C C . ASP A 1 89 ? -1.182 -13.090 -0.845 1.00 94.31 89 ASP A C 1
ATOM 708 O O . ASP A 1 89 ? -2.156 -13.327 -0.127 1.00 94.31 89 ASP A O 1
ATOM 712 N N . ASP A 1 90 ? -0.532 -14.077 -1.464 1.00 93.44 90 ASP A N 1
ATOM 713 C CA . ASP A 1 90 ? -0.888 -15.498 -1.362 1.00 93.44 90 ASP A CA 1
ATOM 714 C C . ASP A 1 90 ? -0.772 -16.070 0.062 1.00 93.44 90 ASP A C 1
ATOM 716 O O . ASP A 1 90 ? -1.315 -17.139 0.354 1.00 93.44 90 ASP A O 1
ATOM 720 N N . LYS A 1 91 ? -0.086 -15.357 0.958 1.00 94.56 91 LYS A N 1
ATOM 721 C CA . LYS A 1 91 ? 0.062 -15.691 2.378 1.00 94.56 91 LYS A CA 1
ATOM 722 C C . LYS A 1 91 ? -0.913 -14.912 3.257 1.00 94.56 91 LYS A C 1
ATOM 724 O O . LYS A 1 91 ? -0.915 -15.115 4.469 1.00 94.56 91 LYS A O 1
ATOM 729 N N . GLY A 1 92 ? -1.750 -14.064 2.664 1.00 94.31 92 GLY A N 1
ATOM 730 C CA . GLY A 1 92 ? -2.692 -13.216 3.380 1.00 94.31 92 GLY A CA 1
ATOM 731 C C . GLY A 1 92 ? -2.033 -12.006 4.036 1.00 94.31 92 GLY A C 1
ATOM 732 O O . GLY A 1 92 ? -2.599 -11.465 4.982 1.00 94.31 92 GLY A O 1
ATOM 733 N N . HIS A 1 93 ? -0.853 -11.578 3.579 1.00 96.56 93 HIS A N 1
ATOM 734 C CA . HIS A 1 93 ? -0.214 -10.364 4.073 1.00 96.56 93 HIS A CA 1
ATOM 735 C C . HIS A 1 93 ? -0.545 -9.164 3.197 1.00 96.56 93 HIS A C 1
ATOM 737 O O . HIS A 1 93 ? -0.496 -9.244 1.972 1.00 96.56 93 HIS A O 1
ATOM 743 N N . LEU A 1 94 ? -0.793 -8.022 3.829 1.00 97.38 94 LEU A N 1
ATOM 744 C CA . LEU A 1 94 ? -0.977 -6.761 3.134 1.00 97.38 94 LEU A CA 1
ATOM 745 C C . LEU A 1 94 ? 0.291 -6.381 2.359 1.00 97.38 94 LEU A C 1
ATOM 747 O O . LEU A 1 94 ? 1.402 -6.360 2.904 1.00 97.38 94 LEU A O 1
ATOM 751 N N . ALA A 1 95 ? 0.109 -6.003 1.101 1.00 97.38 95 ALA A N 1
ATOM 752 C CA . ALA A 1 95 ? 1.148 -5.480 0.237 1.00 97.38 95 ALA A CA 1
ATOM 753 C C . ALA A 1 95 ? 0.655 -4.268 -0.560 1.00 97.38 95 ALA A C 1
ATOM 755 O O . ALA A 1 95 ? -0.529 -4.111 -0.854 1.00 97.38 95 ALA A O 1
ATOM 756 N N . LEU A 1 96 ? 1.606 -3.398 -0.896 1.00 97.31 96 LEU A N 1
ATOM 757 C CA . LEU A 1 96 ? 1.420 -2.275 -1.799 1.00 97.31 96 LEU A CA 1
ATOM 758 C C . LEU A 1 96 ? 1.943 -2.666 -3.180 1.00 97.31 96 LEU A C 1
ATOM 760 O O . LEU A 1 96 ? 3.110 -3.038 -3.332 1.00 97.31 96 LEU A O 1
ATOM 764 N N . TYR A 1 97 ? 1.098 -2.517 -4.187 1.00 97.50 97 TYR A N 1
ATOM 765 C CA . TYR A 1 97 ? 1.381 -2.844 -5.575 1.00 97.50 97 TYR A CA 1
ATOM 766 C C . TYR A 1 97 ? 1.416 -1.578 -6.426 1.00 97.50 97 TYR A C 1
ATOM 768 O O . TYR A 1 97 ? 0.631 -0.657 -6.217 1.00 97.50 97 TYR A O 1
ATOM 776 N N . TRP A 1 98 ? 2.299 -1.557 -7.419 1.00 97.00 98 TRP A N 1
ATOM 777 C CA . TRP A 1 98 ? 2.165 -0.707 -8.596 1.00 97.00 98 TRP A CA 1
ATOM 778 C C . TRP A 1 98 ? 1.400 -1.497 -9.651 1.00 97.00 98 TRP A C 1
ATOM 780 O O . TRP A 1 98 ? 1.837 -2.584 -10.035 1.00 97.00 98 TRP A O 1
ATOM 790 N N . VAL A 1 99 ? 0.263 -0.968 -10.089 1.00 95.94 99 VAL A N 1
ATOM 791 C CA . VAL A 1 99 ? -0.517 -1.540 -11.186 1.00 95.94 99 VAL A CA 1
ATOM 792 C C . VAL A 1 99 ? 0.154 -1.113 -12.483 1.00 95.94 99 VAL A C 1
ATOM 794 O O . VAL A 1 99 ? 0.341 0.079 -12.738 1.00 95.94 99 VAL A O 1
ATOM 797 N N . VAL A 1 100 ? 0.568 -2.094 -13.278 1.00 91.06 100 VAL A N 1
ATOM 798 C CA . VAL A 1 100 ? 1.228 -1.839 -14.553 1.00 91.06 100 VAL A CA 1
ATOM 799 C C . VAL A 1 100 ? 0.135 -1.490 -15.546 1.00 91.06 100 VAL A C 1
ATOM 801 O O . VAL A 1 100 ? -0.621 -2.350 -15.988 1.00 91.06 100 VAL A O 1
ATOM 804 N N . GLU A 1 101 ? 0.025 -0.211 -15.885 1.00 79.69 101 GLU A N 1
ATOM 805 C CA . GLU A 1 101 ? -0.806 0.188 -17.013 1.00 79.69 101 GLU A CA 1
ATOM 806 C C . GLU A 1 101 ? -0.182 -0.393 -18.277 1.00 79.69 101 GLU A C 1
ATOM 808 O O . GLU A 1 101 ? 0.943 -0.051 -18.656 1.00 79.69 101 GLU A O 1
ATOM 813 N N . ASP A 1 102 ? -0.902 -1.325 -18.893 1.00 61.09 102 ASP A N 1
ATOM 814 C CA . ASP A 1 102 ? -0.506 -1.903 -20.161 1.00 61.09 102 ASP A CA 1
ATOM 815 C C . ASP A 1 102 ? -0.345 -0.751 -21.162 1.00 61.09 102 ASP A C 1
ATOM 817 O O . ASP A 1 102 ? -1.265 0.048 -21.377 1.00 61.09 102 ASP A O 1
ATOM 821 N N . ALA A 1 103 ? 0.833 -0.631 -21.777 1.00 49.88 103 AL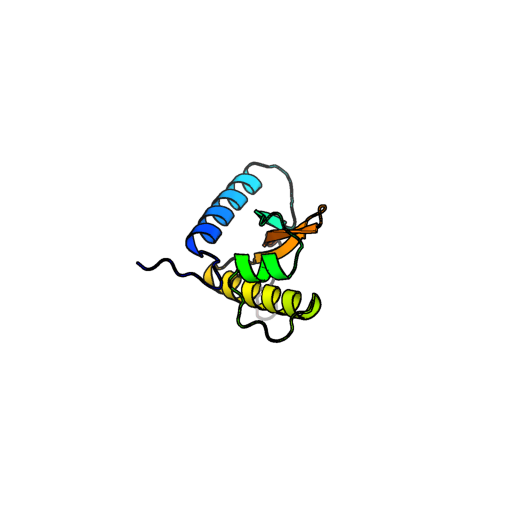A A N 1
ATOM 822 C CA . ALA A 1 103 ? 1.163 0.466 -22.692 1.00 49.88 103 ALA A CA 1
ATOM 823 C C . ALA A 1 103 ? 0.280 0.491 -23.966 1.00 49.88 103 ALA A C 1
ATOM 825 O O . ALA A 1 103 ? 0.501 1.302 -24.864 1.00 49.88 103 ALA A O 1
ATOM 826 N N . ALA A 1 104 ? -0.729 -0.380 -24.055 1.00 43.25 104 ALA A N 1
ATOM 827 C CA . ALA A 1 104 ? -1.703 -0.470 -25.131 1.00 43.25 104 ALA A CA 1
ATOM 828 C C . ALA A 1 104 ? -2.875 0.533 -25.025 1.00 43.25 104 ALA A C 1
ATOM 830 O O . ALA A 1 104 ? -3.586 0.724 -26.011 1.00 43.25 104 ALA A O 1
ATOM 831 N N . ALA A 1 105 ? -3.083 1.217 -23.892 1.00 40.72 105 ALA A N 1
ATOM 832 C CA . ALA A 1 105 ? -4.246 2.103 -23.710 1.00 40.72 105 ALA A CA 1
ATOM 833 C C . ALA A 1 105 ? -4.089 3.539 -24.269 1.00 40.72 105 ALA A C 1
ATOM 835 O O . ALA A 1 105 ? -5.032 4.324 -24.203 1.00 40.72 105 ALA A O 1
ATOM 836 N N . VAL A 1 106 ? -2.949 3.890 -24.880 1.00 43.00 106 VAL A N 1
ATOM 837 C CA . VAL A 1 106 ? -2.739 5.195 -25.549 1.00 43.00 106 VAL A CA 1
ATOM 838 C C . VAL A 1 106 ? -2.759 5.028 -27.073 1.00 43.00 106 VAL A C 1
ATOM 840 O O . VAL A 1 106 ? -1.799 5.350 -27.762 1.00 43.00 106 VAL A O 1
ATOM 843 N N . THR A 1 107 ? -3.843 4.478 -27.625 1.00 40.62 107 THR A N 1
ATOM 844 C CA . THR A 1 107 ? -4.111 4.515 -29.080 1.00 40.62 107 THR A CA 1
ATOM 845 C C . THR A 1 107 ? -5.597 4.680 -29.403 1.00 40.62 107 THR A C 1
ATOM 847 O O . THR A 1 107 ? -6.106 4.057 -30.322 1.00 40.62 107 THR A O 1
ATOM 850 N N . VAL A 1 108 ? -6.326 5.543 -28.694 1.00 49.56 108 VAL A N 1
ATOM 851 C CA . VAL A 1 108 ? -7.610 6.048 -29.210 1.00 49.56 108 VAL A CA 1
ATOM 852 C C . VAL A 1 108 ? -7.759 7.507 -28.811 1.00 49.56 108 VAL A C 1
ATOM 854 O O . VAL A 1 108 ? -8.273 7.793 -27.743 1.00 49.56 108 VAL A O 1
ATOM 857 N N . THR A 1 109 ? -7.238 8.396 -29.656 1.00 47.38 109 THR A N 1
ATOM 858 C CA . THR A 1 109 ? -7.797 9.707 -30.044 1.00 47.38 109 THR A CA 1
ATOM 859 C C . THR A 1 109 ? -6.665 10.508 -30.670 1.00 47.38 109 THR A C 1
ATOM 861 O O . THR A 1 109 ? -5.880 11.095 -29.940 1.00 47.38 109 THR A O 1
ATOM 864 N N . GLU A 1 110 ? -6.554 10.467 -31.998 1.00 46.81 110 GLU A N 1
ATOM 865 C CA . GLU A 1 110 ? -6.148 11.588 -32.867 1.00 46.81 110 GLU A CA 1
ATOM 866 C C . GLU A 1 110 ? -5.973 11.063 -34.304 1.00 46.81 110 GLU A C 1
ATOM 868 O O . GLU A 1 110 ? -4.900 10.612 -34.696 1.00 46.81 110 GLU A O 1
ATOM 873 N N . ASN A 1 111 ? -7.091 11.073 -35.049 1.00 42.75 111 ASN A N 1
ATOM 874 C CA . ASN A 1 111 ? -7.238 11.279 -36.505 1.00 42.75 111 ASN A CA 1
ATOM 875 C C . ASN A 1 111 ? -8.331 10.400 -37.145 1.00 42.75 111 ASN A C 1
ATOM 877 O O . ASN A 1 111 ? -8.062 9.600 -38.036 1.00 42.75 111 ASN A O 1
ATOM 881 N N . GLU A 1 112 ? -9.590 10.627 -36.756 1.00 43.50 112 GLU A N 1
ATOM 882 C CA . GLU A 1 112 ? -10.766 10.343 -37.603 1.00 43.50 112 GLU A CA 1
ATOM 883 C C . GLU A 1 112 ? -11.351 11.629 -38.231 1.00 43.50 112 GLU A C 1
ATOM 885 O O . GLU A 1 112 ? -12.524 11.691 -38.577 1.00 43.50 112 GLU A O 1
ATOM 890 N N . GLU A 1 113 ? -10.535 12.667 -38.448 1.00 45.34 113 GLU A N 1
ATOM 891 C CA . GLU A 1 113 ? -10.942 13.890 -39.169 1.00 45.34 113 GLU A CA 1
ATOM 892 C C . GLU A 1 113 ? -10.056 14.177 -40.395 1.00 45.34 113 GLU A C 1
ATOM 894 O O . GLU A 1 113 ? -9.590 15.290 -40.614 1.00 45.34 113 GLU A O 1
ATOM 899 N N . ALA A 1 114 ? -9.824 13.168 -41.241 1.00 46.56 114 ALA A N 1
ATOM 900 C CA . ALA A 1 114 ? -9.203 13.384 -42.556 1.00 46.56 114 ALA A CA 1
ATOM 901 C C . ALA A 1 114 ? -9.894 12.652 -43.722 1.00 46.56 114 ALA A C 1
ATOM 903 O O . ALA A 1 114 ? -9.314 12.536 -44.798 1.00 46.56 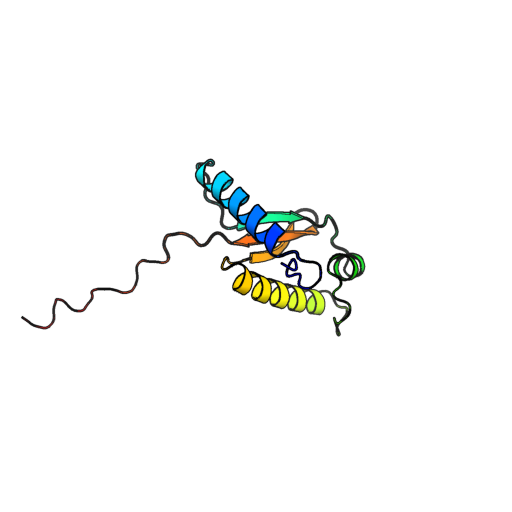114 ALA A O 1
ATOM 904 N N . LEU A 1 115 ? -11.140 12.187 -43.554 1.00 46.22 115 LEU A N 1
ATOM 905 C CA . LEU A 1 115 ? -11.912 11.588 -44.655 1.00 46.22 115 LEU A CA 1
ATOM 906 C C . LEU A 1 115 ? -13.377 12.053 -44.705 1.00 46.22 115 LEU A C 1
ATOM 908 O O . LEU A 1 115 ? -14.276 11.269 -44.992 1.00 46.22 115 LEU A O 1
ATOM 912 N N . ALA A 1 116 ? -13.621 13.338 -44.426 1.00 45.75 116 ALA A N 1
ATOM 913 C CA . ALA A 1 116 ? -14.937 13.954 -44.635 1.00 45.75 116 ALA A CA 1
ATOM 914 C C . ALA A 1 116 ? -14.906 15.362 -45.267 1.00 45.75 116 ALA A C 1
ATOM 916 O O . ALA A 1 116 ? -15.964 15.963 -45.438 1.00 45.75 116 ALA A O 1
ATOM 917 N N . ALA A 1 117 ? -13.740 15.895 -45.658 1.00 49.84 117 ALA A N 1
ATOM 918 C CA . ALA A 1 117 ? -13.666 17.208 -46.306 1.00 49.84 117 ALA A CA 1
ATOM 919 C C . ALA A 1 117 ? -12.419 17.387 -47.198 1.00 49.84 117 ALA A C 1
ATOM 921 O O . ALA A 1 117 ? -11.504 18.107 -46.810 1.00 49.84 117 ALA A O 1
ATOM 922 N N . ALA A 1 118 ? -12.384 16.742 -48.373 1.00 39.34 118 ALA A N 1
ATOM 923 C CA . ALA A 1 118 ? -11.779 17.254 -49.621 1.00 39.34 118 ALA A CA 1
ATOM 924 C C . ALA A 1 118 ? -11.899 16.228 -50.757 1.00 39.34 118 ALA A C 1
ATOM 926 O O . ALA A 1 118 ? -11.431 15.084 -50.568 1.00 39.34 118 ALA A O 1
#

pLDDT: mean 85.47, std 18.36, range [39.34, 97.62]